Protein AF-W5PJR5-F1 (afdb_monomer_lite)

Sequence (147 aa):
GSSASPGASAAGHSQRMNLSTGIIFCFLILGVSSQGLGTFLREAGQGAKDMWRAYRDMKEANYKGADKYFHARGNYDAAQRGPGGVWAAKVISNARETIQGITDPLLKGMTRDEVRKDSKADQFANEWGRSGKDPNHFRPAGLPNKY

Structure (mmCIF, N/CA/C/O backbone):
data_AF-W5PJR5-F1
#
_entry.id   AF-W5PJR5-F1
#
loop_
_atom_site.group_PDB
_atom_site.id
_atom_site.type_symbol
_atom_site.label_atom_id
_atom_site.label_alt_id
_atom_site.label_comp_id
_atom_site.label_asym_id
_atom_site.label_entity_id
_atom_site.label_seq_id
_atom_site.pdbx_PDB_ins_code
_atom_site.Cartn_x
_atom_site.Cartn_y
_atom_site.Cartn_z
_atom_site.occupancy
_atom_site.B_iso_or_equiv
_atom_site.auth_seq_id
_atom_site.auth_comp_id
_atom_site.auth_asym_id
_atom_site.auth_atom_id
_atom_site.pdbx_PDB_model_num
ATOM 1 N N . GLY A 1 1 ? -25.034 52.919 77.281 1.00 38.09 1 GLY A N 1
ATOM 2 C CA . GLY A 1 1 ? -25.821 51.793 76.750 1.00 38.09 1 GLY A CA 1
ATOM 3 C C . GLY A 1 1 ? -25.573 51.716 75.266 1.00 38.09 1 GLY A C 1
ATOM 4 O O . GLY A 1 1 ? -25.840 52.692 74.583 1.00 38.09 1 GLY A O 1
ATOM 5 N N . SER A 1 2 ? -24.956 50.626 74.824 1.00 42.62 2 SER A N 1
ATOM 6 C CA . SER A 1 2 ? -24.430 50.398 73.477 1.00 42.62 2 SER A CA 1
ATOM 7 C C . SER A 1 2 ? -25.523 50.112 72.444 1.00 42.62 2 SER A C 1
ATOM 9 O O . SER A 1 2 ? -26.426 49.328 72.720 1.00 42.62 2 SER A O 1
ATOM 11 N N . SER A 1 3 ? -25.380 50.645 71.230 1.00 41.56 3 SER A N 1
ATOM 12 C CA . SER A 1 3 ? -26.031 50.125 70.023 1.00 41.56 3 SER A CA 1
ATOM 13 C C . SER A 1 3 ? -24.952 49.811 68.982 1.00 41.56 3 SER A C 1
ATOM 15 O O . SER A 1 3 ? -24.403 50.693 68.329 1.00 41.56 3 SER A O 1
ATOM 17 N N . ALA A 1 4 ? -24.599 48.532 68.866 1.00 49.09 4 ALA A N 1
ATOM 18 C CA . ALA A 1 4 ? -23.728 48.031 67.810 1.00 49.09 4 ALA A CA 1
ATOM 19 C C . ALA A 1 4 ? -24.594 47.345 66.747 1.00 49.09 4 ALA A C 1
ATOM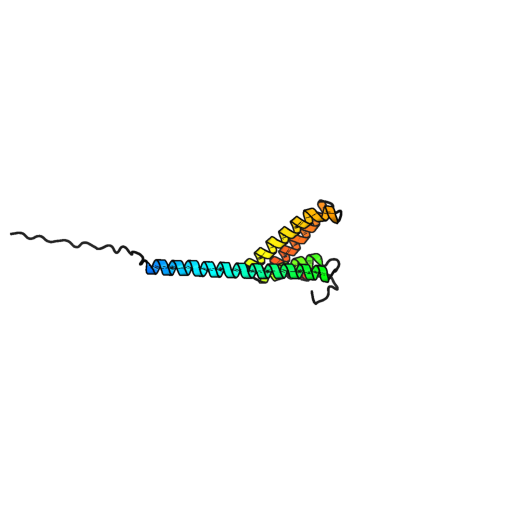 21 O O . ALA A 1 4 ? -25.349 46.427 67.060 1.00 49.09 4 ALA A O 1
ATOM 22 N N . SER A 1 5 ? -24.482 47.793 65.498 1.00 55.69 5 SER A N 1
ATOM 23 C CA . SER A 1 5 ? -24.949 47.046 64.323 1.00 55.69 5 SER A CA 1
ATOM 24 C C . SER A 1 5 ? -23.837 46.104 63.855 1.00 55.69 5 SER A C 1
ATOM 26 O O . SER A 1 5 ? -22.692 46.556 63.794 1.00 55.69 5 SER A O 1
ATOM 28 N N . PRO A 1 6 ? -24.117 44.854 63.447 1.00 52.50 6 PRO A N 1
ATOM 29 C CA . PRO A 1 6 ? -23.177 44.088 62.647 1.00 52.50 6 PRO A CA 1
ATOM 30 C C . PRO A 1 6 ? -23.602 44.050 61.175 1.00 52.50 6 PRO A C 1
ATOM 32 O O . PRO A 1 6 ? -24.782 43.974 60.833 1.00 52.50 6 PRO A O 1
ATOM 35 N N . GLY A 1 7 ? -22.593 44.149 60.310 1.00 43.94 7 GLY A N 1
ATOM 36 C CA . GLY A 1 7 ? -22.723 44.248 58.866 1.00 43.94 7 GLY A CA 1
ATOM 37 C C . GLY A 1 7 ? -23.085 42.940 58.166 1.00 43.94 7 GLY A C 1
ATOM 38 O O . GLY A 1 7 ? -22.886 41.837 58.673 1.00 43.94 7 GLY A O 1
ATOM 39 N N . ALA A 1 8 ? -23.585 43.097 56.945 1.00 50.00 8 ALA A N 1
ATOM 40 C CA . ALA A 1 8 ? -23.751 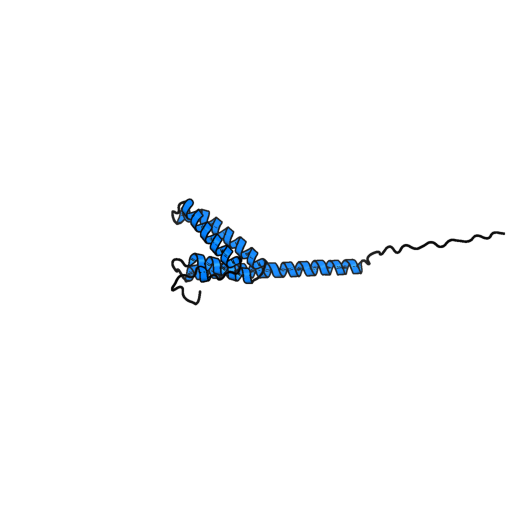42.025 55.980 1.00 50.00 8 ALA A CA 1
ATOM 41 C C . ALA A 1 8 ? -22.384 41.653 55.381 1.00 50.00 8 ALA A C 1
ATOM 43 O O . ALA A 1 8 ? -21.725 42.487 54.761 1.00 50.00 8 ALA A O 1
ATOM 44 N N . SER A 1 9 ? -21.963 40.399 55.549 1.00 46.56 9 SER A N 1
ATOM 45 C CA . SER A 1 9 ? -20.842 39.820 54.806 1.00 46.56 9 SER A CA 1
ATOM 46 C C . SER A 1 9 ? -21.400 38.996 53.648 1.00 46.56 9 SER A C 1
ATOM 48 O O . SER A 1 9 ? -22.114 38.014 53.853 1.00 46.56 9 SER A O 1
ATOM 50 N N . ALA A 1 10 ? -21.112 39.433 52.422 1.00 53.28 10 ALA A N 1
ATOM 51 C CA . ALA A 1 10 ? -21.435 38.717 51.199 1.00 53.28 10 ALA A CA 1
ATOM 52 C C . ALA A 1 10 ? -20.555 37.460 51.088 1.00 53.28 10 ALA A C 1
ATOM 54 O O . ALA A 1 10 ? -19.346 37.547 50.873 1.00 53.28 10 ALA A O 1
ATOM 55 N N . ALA A 1 11 ? -21.165 36.284 51.231 1.00 44.25 11 ALA A N 1
ATOM 56 C CA . ALA A 1 11 ? -20.498 35.009 51.010 1.00 44.25 11 ALA A CA 1
ATOM 57 C C . ALA A 1 11 ? -20.295 34.770 49.503 1.00 44.25 11 ALA A C 1
ATOM 59 O O . ALA A 1 11 ? -21.224 34.407 48.778 1.00 44.25 11 ALA A O 1
ATOM 60 N N . GLY A 1 12 ? -19.061 34.957 49.031 1.00 49.50 12 GLY A N 1
ATOM 61 C CA . GLY A 1 12 ? -18.626 34.482 47.721 1.00 49.50 12 GLY A CA 1
ATOM 62 C C . GLY A 1 12 ? -18.689 32.954 47.665 1.00 49.50 12 GLY A C 1
ATOM 63 O O . GLY A 1 12 ? -17.995 32.266 48.413 1.00 49.50 12 GLY A O 1
ATOM 64 N N . HIS A 1 13 ? -19.523 32.415 46.776 1.00 46.28 13 HIS A N 1
ATOM 65 C CA . HIS A 1 13 ? -19.560 30.985 46.482 1.00 46.28 13 HIS A CA 1
ATOM 66 C C . HIS A 1 13 ? -18.276 30.575 45.749 1.00 46.28 13 HIS A C 1
ATOM 68 O O . HIS A 1 13 ? -18.160 30.724 44.534 1.00 46.28 13 HIS A O 1
ATOM 74 N N . SER A 1 14 ? -17.310 30.019 46.482 1.00 54.88 14 SER A N 1
ATOM 75 C CA . SER A 1 14 ? -16.279 29.174 45.883 1.00 54.88 14 SER A CA 1
ATOM 76 C C . SER A 1 14 ? -16.951 27.871 45.451 1.00 54.88 14 SER A C 1
ATOM 78 O O . SER A 1 14 ? -17.316 27.047 46.290 1.00 54.88 14 SER A O 1
ATOM 80 N N . GLN A 1 15 ? -17.164 27.700 44.145 1.00 59.38 15 GLN A N 1
ATOM 81 C CA . GLN A 1 15 ? -17.630 26.438 43.572 1.00 59.38 15 GLN A CA 1
ATOM 82 C C . GLN A 1 15 ? -16.496 25.410 43.689 1.00 59.38 15 GLN A C 1
ATOM 84 O O . GLN A 1 15 ? -15.710 25.207 42.766 1.00 59.38 15 GLN A O 1
ATOM 89 N N . ARG A 1 16 ? -16.361 24.788 44.865 1.00 62.34 16 ARG A N 1
ATOM 90 C CA . ARG A 1 16 ? -15.524 23.600 45.036 1.00 62.34 16 ARG A CA 1
ATOM 91 C C . ARG A 1 16 ? -16.157 22.486 44.215 1.00 62.34 16 ARG A C 1
ATOM 93 O O . ARG A 1 16 ? -17.268 22.063 44.511 1.00 62.34 16 ARG A O 1
ATOM 100 N N . MET A 1 17 ? -15.459 22.019 43.182 1.00 63.12 17 MET A N 1
ATOM 101 C CA . MET A 1 17 ? -15.877 20.825 42.455 1.00 63.12 17 MET A CA 1
ATOM 102 C C . MET A 1 17 ? -16.002 19.663 43.440 1.00 63.12 17 MET A C 1
ATOM 104 O O . MET A 1 17 ? -15.033 19.299 44.109 1.00 63.12 17 MET A O 1
ATOM 108 N N . ASN A 1 18 ? -17.193 19.077 43.525 1.00 67.12 18 ASN A N 1
ATOM 109 C CA . ASN A 1 18 ? -17.420 17.894 44.341 1.00 67.12 18 ASN A CA 1
ATOM 110 C C . ASN A 1 18 ? -16.492 16.786 43.827 1.00 67.12 18 ASN A C 1
ATOM 112 O O . ASN A 1 18 ? -16.433 16.542 42.620 1.00 67.12 18 ASN A O 1
ATOM 116 N N . LEU A 1 19 ? -15.775 16.107 44.725 1.00 70.81 19 LEU A N 1
ATOM 117 C CA . LEU A 1 19 ? -14.849 15.024 44.373 1.00 70.81 19 LEU A CA 1
ATOM 118 C C . LEU A 1 19 ? -15.521 13.979 43.460 1.00 70.81 19 LEU A C 1
ATOM 120 O O . LEU A 1 19 ? -14.921 13.512 4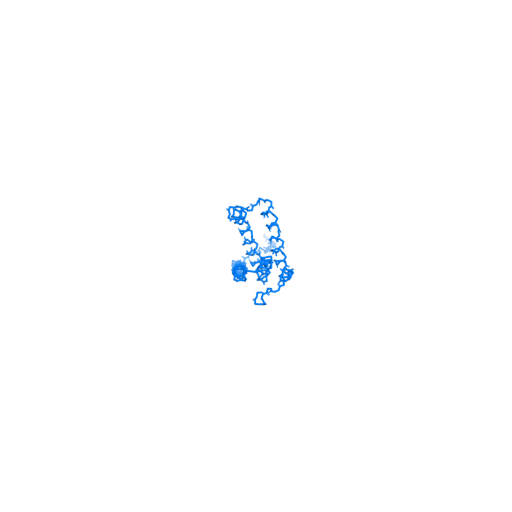2.497 1.00 70.81 19 LEU A O 1
ATOM 124 N N . SER A 1 20 ? -16.808 13.710 43.691 1.00 73.31 20 SER A N 1
ATOM 125 C CA . SER A 1 20 ? -17.652 12.847 42.860 1.00 73.31 20 SER A CA 1
ATOM 126 C C . SER A 1 20 ? -17.786 13.340 41.414 1.00 73.31 20 SER A C 1
ATOM 128 O O . SER A 1 20 ? -17.692 12.543 40.486 1.00 73.31 20 SER A O 1
ATOM 130 N N . THR A 1 21 ? -17.944 14.649 41.200 1.00 78.75 21 THR A N 1
ATOM 131 C CA . THR A 1 21 ? -18.006 15.258 39.861 1.00 78.75 21 THR A CA 1
ATOM 132 C C . THR A 1 21 ? -16.666 15.126 39.137 1.00 78.75 21 THR A C 1
ATOM 134 O O . THR A 1 21 ? -16.638 14.791 37.955 1.00 78.75 21 THR A O 1
ATOM 137 N N . GLY A 1 22 ? -15.550 15.321 39.848 1.00 77.50 22 GLY A N 1
ATOM 138 C CA . GLY A 1 22 ? -14.206 15.121 39.295 1.00 77.50 22 GLY A CA 1
ATOM 139 C C . GLY A 1 22 ? -13.927 13.664 38.912 1.00 77.50 22 GLY A C 1
ATOM 140 O O . GLY A 1 22 ? -13.393 13.401 37.838 1.00 77.50 22 GLY A O 1
ATOM 141 N N . ILE A 1 23 ? -14.350 12.709 39.745 1.00 81.69 23 ILE A N 1
ATOM 142 C CA . ILE A 1 23 ? -14.195 11.271 39.487 1.00 81.69 23 ILE A CA 1
ATOM 143 C C . ILE A 1 23 ? -15.012 10.832 38.263 1.00 81.69 23 ILE A C 1
ATOM 145 O O . ILE A 1 23 ? -14.479 10.147 37.391 1.00 81.69 23 ILE A O 1
ATOM 149 N N . ILE A 1 24 ? -16.276 11.259 38.155 1.00 80.38 24 ILE A N 1
ATOM 150 C CA . ILE A 1 24 ? -17.128 10.957 36.991 1.00 80.38 24 ILE A CA 1
ATOM 151 C C . ILE A 1 24 ? -16.499 11.521 35.712 1.00 80.38 24 ILE A C 1
ATOM 153 O O . ILE A 1 24 ? -16.404 10.816 34.710 1.00 80.38 24 ILE A O 1
ATOM 157 N N . PHE A 1 25 ? -16.006 12.761 35.752 1.00 76.12 25 PHE A N 1
ATOM 158 C CA . PHE A 1 25 ? -15.346 13.382 34.606 1.00 76.12 25 PHE A CA 1
ATOM 159 C C . PHE A 1 25 ? -14.048 12.655 34.210 1.00 76.12 25 PHE A C 1
ATOM 161 O O . PHE A 1 25 ? -13.829 12.401 33.027 1.00 76.12 25 PHE A O 1
ATOM 168 N N . CYS A 1 26 ? -13.233 12.221 35.180 1.00 73.31 26 CYS A N 1
ATOM 169 C CA . CYS A 1 26 ? -12.057 11.379 34.933 1.00 73.31 26 CYS A CA 1
ATOM 170 C C . CYS A 1 26 ? -12.419 10.047 34.262 1.00 73.31 26 CYS A C 1
ATOM 172 O O . CYS A 1 26 ? -11.775 9.668 33.285 1.00 73.31 26 CYS A O 1
ATOM 174 N N . PHE A 1 27 ? -13.454 9.344 34.731 1.00 72.44 27 PHE A N 1
ATOM 175 C CA . PHE A 1 27 ? -13.893 8.092 34.106 1.00 72.44 27 PHE A CA 1
ATOM 176 C C . PHE A 1 27 ? -14.470 8.297 32.704 1.00 72.44 27 PHE A C 1
ATOM 178 O O . PHE A 1 27 ? -14.251 7.452 31.841 1.00 72.44 27 PHE A O 1
ATOM 185 N N . LEU A 1 28 ? -15.151 9.415 32.443 1.00 70.50 28 LEU A N 1
ATOM 186 C CA . LEU A 1 28 ? -15.625 9.756 31.100 1.00 70.50 28 LEU A CA 1
ATOM 187 C C . LEU A 1 28 ? -14.455 10.038 30.149 1.00 70.50 28 LEU A C 1
ATOM 189 O O . LEU A 1 28 ? -14.424 9.492 29.049 1.00 70.50 28 LEU A O 1
ATOM 193 N N . ILE A 1 29 ? -13.455 10.812 30.583 1.00 65.31 29 ILE A N 1
ATOM 194 C CA . ILE A 1 29 ? -12.254 11.088 29.780 1.00 65.31 29 ILE A CA 1
ATOM 195 C C . ILE A 1 29 ? -11.458 9.801 29.519 1.00 65.31 29 ILE A C 1
ATOM 197 O O . ILE A 1 29 ? -11.089 9.530 28.375 1.00 65.31 29 ILE A O 1
ATOM 201 N N . LEU A 1 30 ? -11.221 8.974 30.543 1.00 63.72 30 LEU A N 1
ATOM 202 C CA . LEU A 1 30 ? -10.510 7.695 30.404 1.00 63.72 30 LEU A CA 1
ATOM 203 C C . LEU A 1 30 ? -11.314 6.671 29.582 1.00 63.72 30 LEU A C 1
ATOM 205 O O . LEU A 1 30 ? -10.747 5.929 28.776 1.00 63.72 30 LEU A O 1
ATOM 209 N N . GLY A 1 31 ? -12.638 6.650 29.732 1.00 60.97 31 GLY A N 1
ATOM 210 C CA . GLY A 1 31 ? -13.556 5.802 28.970 1.00 60.97 31 GLY A CA 1
ATOM 211 C C . GLY A 1 31 ? -13.581 6.149 27.480 1.00 60.97 31 GLY A C 1
ATOM 212 O O . GLY A 1 31 ? -13.445 5.262 26.641 1.00 60.97 31 GLY A O 1
ATOM 213 N N . VAL A 1 32 ? -13.656 7.437 27.133 1.00 60.50 32 VAL A N 1
ATOM 214 C CA . VAL A 1 32 ? -13.563 7.908 25.738 1.00 60.50 32 VAL A CA 1
ATOM 215 C C . VAL A 1 32 ? -12.170 7.634 25.156 1.00 60.50 32 VAL A C 1
ATOM 217 O O . VAL A 1 32 ? -12.051 7.163 24.024 1.00 60.50 32 VAL A O 1
ATOM 220 N N . SER A 1 33 ? -11.110 7.836 25.945 1.00 67.50 33 SER A N 1
ATOM 221 C CA . SER A 1 33 ? -9.724 7.587 25.512 1.00 67.50 33 SER A CA 1
ATOM 222 C C . SER A 1 33 ? -9.447 6.100 25.246 1.00 67.50 33 SER A C 1
ATOM 224 O O . SER A 1 33 ? -8.764 5.755 24.281 1.00 67.50 33 SER A O 1
ATOM 226 N N . SER A 1 34 ? -10.010 5.199 26.058 1.00 71.94 34 SER A N 1
ATOM 227 C CA . SER A 1 34 ? -9.844 3.746 25.893 1.00 71.94 34 SER A CA 1
ATOM 228 C C . SER A 1 34 ? -10.653 3.179 24.723 1.00 71.94 34 SER A C 1
ATOM 230 O O . SER A 1 34 ? -10.147 2.319 23.999 1.00 71.94 34 SER A O 1
ATOM 232 N N . GLN A 1 35 ? -11.861 3.693 24.468 1.00 76.62 35 GLN A N 1
ATOM 233 C CA . GLN A 1 35 ? -12.647 3.328 23.283 1.00 76.62 35 GLN A CA 1
ATOM 234 C C . GLN A 1 35 ? -11.962 3.784 21.983 1.00 76.62 35 GLN A C 1
ATOM 236 O O . GLN A 1 35 ? -11.894 3.015 21.020 1.00 76.62 35 GLN A O 1
ATOM 241 N N . GLY A 1 36 ? -11.386 4.992 21.963 1.00 88.44 36 GLY A N 1
ATOM 242 C CA . GLY A 1 36 ? -10.605 5.501 20.828 1.00 88.44 36 GLY A CA 1
ATOM 243 C C . GLY A 1 36 ? -9.339 4.681 20.550 1.00 88.44 36 GLY A C 1
ATOM 244 O O . GLY A 1 36 ? -9.064 4.321 19.408 1.00 88.44 36 GLY A O 1
ATOM 245 N N . LEU A 1 37 ? -8.595 4.302 21.594 1.00 90.50 37 LEU A N 1
ATOM 246 C CA . LEU A 1 37 ? -7.416 3.446 21.434 1.00 90.50 37 LEU A CA 1
ATOM 247 C C . LEU A 1 37 ? -7.792 2.029 20.970 1.00 90.50 37 LEU A C 1
ATOM 249 O O . LEU A 1 37 ? -7.156 1.480 20.072 1.00 90.50 37 LEU A O 1
ATOM 253 N N . GLY A 1 38 ? -8.838 1.438 21.554 1.00 94.12 38 GLY A N 1
ATOM 254 C CA . GLY A 1 38 ? -9.298 0.096 21.194 1.00 94.12 38 GLY A CA 1
ATOM 255 C C . GLY A 1 38 ? -9.789 0.003 19.748 1.00 94.12 38 GLY A C 1
ATOM 256 O O . GLY A 1 38 ? -9.469 -0.958 19.046 1.00 94.12 38 GLY A O 1
ATOM 257 N N . THR A 1 39 ? -10.522 1.016 19.275 1.00 96.19 39 THR A N 1
ATOM 258 C CA . THR A 1 39 ? -10.949 1.108 17.869 1.00 96.19 39 THR A CA 1
ATOM 259 C C . THR A 1 39 ? -9.752 1.248 16.937 1.00 96.19 39 THR A C 1
ATOM 261 O O . THR A 1 39 ? -9.611 0.421 16.038 1.00 96.19 39 THR A O 1
ATOM 264 N N . PHE A 1 40 ? -8.829 2.174 17.211 1.00 96.88 40 PHE A N 1
ATOM 265 C CA . PHE A 1 40 ? -7.608 2.347 16.420 1.00 96.88 40 PHE A CA 1
ATOM 266 C C . PHE A 1 40 ? -6.784 1.053 16.300 1.00 96.88 40 PHE A C 1
ATOM 268 O O . PHE A 1 40 ? -6.392 0.662 15.201 1.00 96.88 40 PHE A O 1
ATOM 275 N N . LEU A 1 41 ? -6.544 0.345 17.410 1.00 97.25 41 LEU A N 1
ATOM 276 C CA . LEU A 1 41 ? -5.774 -0.906 17.400 1.00 97.25 41 LEU A CA 1
ATOM 277 C C . LEU A 1 41 ? -6.478 -2.011 16.604 1.00 97.25 41 LEU A C 1
ATOM 279 O O . LEU A 1 41 ? -5.829 -2.756 15.866 1.00 97.25 41 LEU A O 1
ATOM 283 N N . ARG A 1 42 ? -7.808 -2.105 16.716 1.00 98.12 42 ARG A N 1
ATOM 284 C CA . ARG A 1 42 ? -8.609 -3.046 15.924 1.00 98.12 42 ARG A CA 1
ATOM 285 C C . ARG A 1 42 ? -8.493 -2.749 14.431 1.00 98.12 42 ARG A C 1
ATOM 287 O O . ARG A 1 42 ? -8.267 -3.670 13.650 1.00 98.12 42 ARG A O 1
ATOM 294 N N . GLU A 1 43 ? -8.632 -1.487 14.039 1.00 98.69 43 GLU A N 1
ATOM 295 C CA . GLU A 1 43 ? -8.494 -1.047 12.647 1.00 98.69 43 GLU A CA 1
ATOM 296 C C . GLU A 1 43 ? -7.086 -1.313 12.109 1.00 98.69 43 GLU A C 1
ATOM 298 O O . GLU A 1 43 ? -6.941 -1.808 10.995 1.00 98.69 43 GLU A O 1
ATOM 303 N N . ALA A 1 44 ? -6.046 -1.059 12.910 1.00 98.56 44 ALA A N 1
ATOM 304 C CA . ALA A 1 44 ? -4.664 -1.351 12.544 1.00 98.56 44 ALA A CA 1
ATOM 305 C C . ALA A 1 44 ? -4.428 -2.853 12.329 1.00 98.56 44 ALA A C 1
ATOM 307 O O . ALA A 1 44 ? -3.816 -3.247 11.336 1.00 98.56 44 ALA A O 1
ATOM 308 N N . GLY A 1 45 ? -4.964 -3.705 13.210 1.00 98.44 45 GLY A N 1
ATOM 309 C CA . GLY A 1 45 ? -4.907 -5.159 13.045 1.00 98.44 45 GLY A CA 1
ATOM 310 C C . GLY A 1 45 ? -5.643 -5.645 11.791 1.00 98.44 45 GLY A C 1
ATOM 311 O O . GLY A 1 45 ? -5.138 -6.503 11.065 1.00 98.44 45 GLY A O 1
ATOM 312 N N . GLN A 1 46 ? -6.811 -5.069 11.493 1.00 98.88 46 GLN A N 1
ATOM 313 C CA . GLN A 1 46 ? -7.550 -5.354 10.259 1.00 98.88 46 GLN A CA 1
ATOM 314 C C . GLN A 1 46 ? -6.774 -4.898 9.017 1.00 98.88 46 GLN A C 1
ATOM 316 O O . GLN A 1 46 ? -6.598 -5.693 8.097 1.00 98.88 46 GLN A O 1
ATOM 321 N N . GLY A 1 47 ? -6.233 -3.678 9.020 1.00 98.81 47 GLY A N 1
ATOM 322 C CA . GLY A 1 47 ? -5.437 -3.155 7.912 1.00 98.81 47 GLY A CA 1
ATOM 323 C C . GLY A 1 47 ? -4.169 -3.970 7.660 1.00 98.81 47 GLY A C 1
ATOM 324 O O . GLY A 1 47 ? -3.845 -4.275 6.516 1.00 98.81 47 GLY A O 1
ATOM 325 N N . ALA A 1 48 ? -3.487 -4.430 8.713 1.00 98.81 48 ALA A N 1
ATOM 326 C CA . ALA A 1 48 ? -2.350 -5.339 8.571 1.00 98.81 48 ALA A CA 1
ATOM 327 C C . ALA A 1 48 ? -2.750 -6.679 7.925 1.00 98.81 48 ALA A C 1
ATOM 329 O O . ALA A 1 48 ? -2.033 -7.191 7.061 1.00 98.81 48 ALA A O 1
ATOM 330 N N . LYS A 1 49 ? -3.916 -7.230 8.292 1.00 98.81 49 LYS A N 1
ATOM 331 C CA . LYS A 1 49 ? -4.466 -8.441 7.666 1.00 98.81 49 LYS A CA 1
ATOM 332 C C . LYS A 1 49 ? -4.773 -8.224 6.181 1.00 98.81 49 LYS A C 1
ATOM 334 O O . LYS A 1 49 ? -4.501 -9.120 5.382 1.00 98.81 49 LYS A O 1
ATOM 339 N N . ASP A 1 50 ? -5.293 -7.059 5.806 1.00 98.88 50 ASP A N 1
ATOM 340 C CA . ASP A 1 50 ? -5.568 -6.720 4.405 1.00 98.88 50 ASP A CA 1
ATOM 341 C C . ASP A 1 50 ? -4.278 -6.579 3.585 1.00 98.88 50 ASP A C 1
ATOM 343 O O . ASP A 1 50 ? -4.175 -7.150 2.497 1.00 98.88 50 ASP A O 1
ATOM 347 N N . MET A 1 51 ? -3.251 -5.923 4.138 1.00 98.81 51 MET A N 1
ATOM 348 C CA . MET A 1 51 ? -1.923 -5.836 3.515 1.00 98.81 51 MET A CA 1
ATOM 349 C C . MET A 1 51 ? -1.307 -7.226 3.304 1.00 98.81 51 MET A C 1
ATOM 351 O O . MET A 1 51 ? -0.778 -7.527 2.232 1.00 98.81 51 MET A O 1
ATOM 355 N N . TRP A 1 52 ? -1.419 -8.110 4.301 1.00 98.69 52 TRP A N 1
ATOM 356 C CA . TRP A 1 52 ? -0.955 -9.494 4.192 1.00 98.69 52 TRP A CA 1
ATOM 357 C C . TRP A 1 52 ? -1.728 -10.291 3.137 1.00 98.69 52 TRP A C 1
ATOM 359 O O . TRP A 1 52 ? -1.124 -11.031 2.358 1.00 98.69 52 TRP A O 1
ATOM 369 N N . ARG A 1 53 ? -3.055 -10.127 3.074 1.00 98.81 53 ARG A N 1
ATOM 370 C CA . ARG A 1 53 ? -3.889 -10.733 2.029 1.00 98.81 53 ARG A CA 1
ATOM 371 C C . ARG A 1 53 ? -3.439 -10.275 0.644 1.00 98.81 53 ARG A C 1
ATOM 373 O O . ARG A 1 53 ? -3.247 -11.113 -0.227 1.00 98.81 53 ARG A O 1
ATOM 380 N N . ALA A 1 54 ? -3.203 -8.979 0.449 1.00 98.69 54 ALA A N 1
ATOM 381 C CA . ALA A 1 54 ? -2.729 -8.462 -0.830 1.00 98.69 54 ALA A CA 1
ATOM 382 C C . ALA A 1 54 ? -1.365 -9.026 -1.240 1.00 98.69 54 ALA A C 1
ATOM 384 O O . ALA A 1 54 ? -1.187 -9.409 -2.394 1.00 98.69 54 ALA A O 1
ATOM 385 N N . TYR A 1 55 ? -0.438 -9.161 -0.292 1.00 98.00 55 TYR A N 1
ATOM 386 C CA . TYR A 1 55 ? 0.837 -9.831 -0.536 1.00 98.00 55 TYR A CA 1
ATOM 387 C C . TYR A 1 55 ? 0.656 -11.305 -0.928 1.00 98.00 55 TYR A C 1
ATOM 389 O O . TYR A 1 55 ? 1.261 -11.765 -1.896 1.00 98.00 55 TYR A O 1
ATOM 397 N N . ARG A 1 56 ? -0.183 -12.053 -0.202 1.00 98.50 56 ARG A N 1
ATOM 398 C CA . ARG A 1 56 ? -0.456 -13.463 -0.510 1.00 98.50 56 ARG A CA 1
ATOM 399 C C . ARG A 1 56 ? -1.076 -13.636 -1.888 1.00 98.50 56 ARG A C 1
ATOM 401 O O . ARG A 1 56 ? -0.593 -14.470 -2.644 1.00 98.50 56 ARG A O 1
ATOM 408 N N . ASP A 1 57 ? -2.070 -12.826 -2.225 1.00 98.69 57 ASP A N 1
ATOM 409 C CA . ASP A 1 57 ? -2.730 -12.874 -3.526 1.00 98.69 57 ASP A CA 1
ATOM 410 C C . ASP A 1 57 ? -1.768 -12.491 -4.656 1.00 98.69 57 ASP A C 1
ATOM 412 O O . ASP A 1 57 ? -1.774 -13.137 -5.694 1.00 98.69 57 ASP A O 1
ATOM 416 N N . MET A 1 58 ? -0.877 -11.514 -4.447 1.00 98.19 58 MET A N 1
ATOM 417 C CA . MET A 1 58 ? 0.188 -11.183 -5.402 1.00 98.19 58 MET A CA 1
ATOM 418 C C . MET A 1 5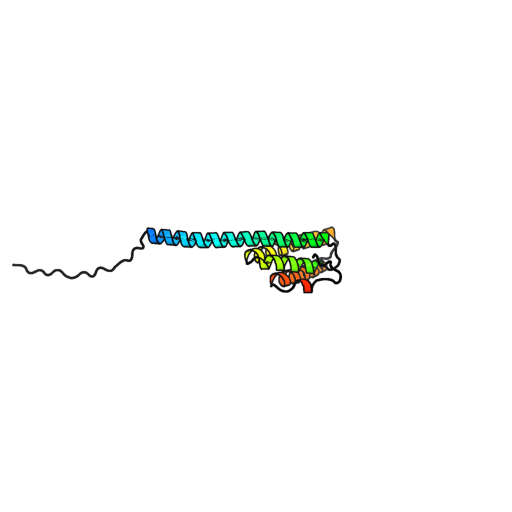8 ? 1.099 -12.386 -5.670 1.00 98.19 58 MET A C 1
ATOM 420 O O . MET A 1 58 ? 1.450 -12.669 -6.818 1.00 98.19 58 MET A O 1
ATOM 424 N N . LYS A 1 59 ? 1.488 -13.103 -4.608 1.00 97.69 59 LYS A N 1
ATOM 425 C CA . LYS A 1 59 ? 2.324 -14.305 -4.708 1.00 97.69 59 LYS A CA 1
ATOM 426 C C . LYS A 1 59 ? 1.577 -15.472 -5.353 1.00 97.69 59 LYS A C 1
ATOM 428 O O . LYS A 1 59 ? 2.187 -16.193 -6.133 1.00 97.69 59 LYS A O 1
ATOM 433 N N . GLU A 1 60 ? 0.296 -15.645 -5.041 1.00 98.31 60 GLU A N 1
ATOM 434 C CA . GLU A 1 60 ? -0.558 -16.692 -5.605 1.00 98.31 60 GLU A CA 1
ATOM 435 C C . GLU A 1 60 ? -0.854 -16.445 -7.087 1.00 98.31 60 GLU A C 1
ATOM 437 O O . GLU A 1 60 ? -0.746 -17.361 -7.896 1.00 98.31 60 GLU A O 1
ATOM 442 N N . ALA A 1 61 ? -1.186 -15.203 -7.450 1.00 97.94 61 ALA A N 1
ATOM 443 C CA . ALA A 1 61 ? -1.485 -14.813 -8.820 1.00 97.94 61 ALA A CA 1
ATOM 444 C C . ALA A 1 61 ? -0.277 -15.006 -9.738 1.00 97.94 61 ALA A C 1
ATOM 446 O O . ALA A 1 61 ? -0.456 -15.334 -10.909 1.00 97.94 61 ALA A O 1
ATOM 447 N N . ASN A 1 62 ? 0.935 -14.762 -9.212 1.00 97.31 62 ASN A N 1
ATOM 448 C CA . ASN A 1 62 ? 2.201 -14.844 -9.944 1.00 97.31 62 ASN A CA 1
ATOM 449 C C . ASN A 1 62 ? 2.112 -14.180 -11.337 1.00 97.31 62 ASN A C 1
ATOM 451 O O . ASN A 1 62 ? 2.576 -14.718 -12.343 1.00 97.31 62 ASN A O 1
ATOM 455 N N . TYR A 1 63 ? 1.439 -13.026 -11.398 1.00 97.62 63 TYR A N 1
ATOM 456 C CA . TYR A 1 63 ? 1.011 -12.400 -12.646 1.00 97.62 63 TYR A CA 1
ATOM 457 C C . TYR A 1 63 ? 1.905 -11.210 -12.993 1.00 97.62 63 TYR A C 1
ATOM 459 O O . TYR A 1 63 ? 2.081 -10.284 -12.196 1.00 97.62 63 TYR A O 1
ATOM 467 N N . LYS A 1 64 ? 2.469 -11.218 -14.203 1.00 95.12 64 LYS A N 1
ATOM 468 C CA . LYS A 1 64 ? 3.386 -10.169 -14.661 1.00 95.12 64 LYS A CA 1
ATOM 469 C C . LYS A 1 64 ? 2.666 -8.819 -14.743 1.00 95.12 64 LYS A C 1
ATOM 471 O O . LYS A 1 64 ? 1.607 -8.715 -15.352 1.00 95.12 64 LYS A O 1
ATOM 476 N N . GLY A 1 65 ? 3.264 -7.783 -14.152 1.00 95.12 65 GLY A N 1
ATOM 477 C CA . GLY A 1 65 ? 2.731 -6.416 -14.175 1.00 95.12 65 GLY A CA 1
ATOM 478 C C . GLY A 1 65 ? 1.561 -6.161 -13.220 1.00 95.12 65 GLY A C 1
ATOM 479 O O . GLY A 1 65 ? 0.955 -5.099 -13.289 1.00 95.12 65 GLY A O 1
ATOM 480 N N . ALA A 1 66 ? 1.232 -7.106 -12.333 1.00 97.75 66 ALA A N 1
ATOM 481 C CA . ALA A 1 66 ? 0.169 -6.928 -11.344 1.00 97.75 66 ALA A CA 1
ATOM 482 C C . ALA A 1 66 ? 0.658 -6.350 -10.006 1.00 97.75 66 ALA A C 1
ATOM 484 O O . ALA A 1 66 ? -0.158 -6.135 -9.114 1.00 97.75 66 ALA A O 1
ATOM 485 N N . ASP A 1 67 ? 1.961 -6.107 -9.820 1.00 97.00 67 ASP A N 1
ATOM 486 C CA . ASP A 1 67 ? 2.495 -5.667 -8.525 1.00 97.00 67 ASP A CA 1
ATOM 487 C C . ASP A 1 67 ? 1.809 -4.379 -8.029 1.00 97.00 67 ASP A C 1
ATOM 489 O O . ASP A 1 67 ? 1.212 -4.391 -6.951 1.00 97.00 67 ASP A O 1
ATOM 493 N N . LYS A 1 68 ? 1.770 -3.315 -8.842 1.00 98.50 68 LYS A N 1
ATOM 494 C CA . LYS A 1 68 ? 1.160 -2.026 -8.485 1.00 98.50 68 LYS A CA 1
ATOM 495 C C . LYS A 1 68 ? -0.334 -2.156 -8.175 1.00 98.50 68 LYS A C 1
ATOM 497 O O . LYS A 1 68 ? -0.836 -1.462 -7.294 1.00 98.50 68 LYS A O 1
ATOM 502 N N . TYR A 1 69 ? -1.031 -3.098 -8.815 1.00 98.69 69 TYR A N 1
ATOM 503 C CA . TYR A 1 69 ? -2.412 -3.431 -8.466 1.00 98.69 69 TYR A CA 1
ATOM 504 C C . TYR A 1 69 ? -2.526 -3.957 -7.034 1.00 98.69 69 TYR A C 1
ATOM 506 O O . TYR A 1 69 ? -3.327 -3.442 -6.256 1.00 98.69 69 TYR A O 1
ATOM 514 N N . PHE A 1 70 ? -1.705 -4.935 -6.648 1.00 98.75 70 PHE A N 1
ATOM 515 C CA . PHE A 1 70 ? -1.751 -5.491 -5.295 1.00 98.75 70 PHE A CA 1
ATOM 516 C C . PHE A 1 70 ? -1.282 -4.493 -4.228 1.00 98.75 70 PHE A C 1
ATOM 518 O O . PHE A 1 70 ? -1.846 -4.471 -3.133 1.00 98.75 70 PHE A O 1
ATOM 525 N N . HIS A 1 71 ? -0.326 -3.622 -4.559 1.00 98.69 71 HIS A N 1
ATOM 526 C CA . HIS A 1 71 ? 0.068 -2.482 -3.726 1.00 98.69 71 HIS A CA 1
ATOM 527 C C . HIS A 1 71 ? -1.099 -1.536 -3.440 1.00 98.69 71 HIS A C 1
ATOM 529 O O . HIS A 1 71 ? -1.406 -1.251 -2.275 1.00 98.69 71 HIS A O 1
ATOM 535 N N . ALA A 1 72 ? -1.778 -1.093 -4.500 1.00 98.88 72 ALA A N 1
ATOM 536 C CA . ALA A 1 72 ? -2.926 -0.209 -4.394 1.00 98.88 72 ALA A CA 1
ATOM 537 C C . ALA A 1 72 ? -4.096 -0.891 -3.675 1.00 98.88 72 ALA A C 1
ATOM 539 O O . ALA A 1 72 ? -4.671 -0.304 -2.765 1.00 98.88 72 ALA A O 1
ATOM 540 N N . ARG A 1 73 ? -4.417 -2.146 -4.009 1.00 98.88 73 ARG A N 1
ATOM 541 C CA . ARG A 1 73 ? -5.539 -2.881 -3.407 1.00 98.88 73 ARG A CA 1
ATOM 542 C C . ARG A 1 73 ? -5.336 -3.111 -1.912 1.00 98.88 73 ARG A C 1
ATOM 544 O O . ARG A 1 73 ? -6.239 -2.829 -1.137 1.00 98.88 73 ARG A O 1
ATOM 551 N N . GLY A 1 74 ? -4.143 -3.540 -1.492 1.00 98.81 74 GLY A N 1
ATOM 552 C CA . GLY A 1 74 ? -3.838 -3.721 -0.069 1.00 98.81 74 GLY A CA 1
ATOM 553 C C . GLY A 1 74 ? -3.970 -2.423 0.728 1.00 98.81 74 GLY A C 1
ATOM 554 O O . GLY A 1 74 ? -4.595 -2.407 1.787 1.00 98.81 74 GLY A O 1
ATOM 555 N N . ASN A 1 75 ? -3.442 -1.318 0.191 1.00 98.88 75 ASN A N 1
ATOM 556 C CA . ASN A 1 75 ? -3.554 -0.007 0.828 1.00 98.88 75 ASN A CA 1
ATOM 557 C C . ASN A 1 75 ? -4.995 0.530 0.826 1.00 98.88 75 ASN A C 1
ATOM 559 O O . ASN A 1 75 ? -5.400 1.149 1.807 1.00 98.88 75 ASN A O 1
ATOM 563 N N . TYR A 1 76 ? -5.757 0.291 -0.244 1.00 98.88 76 TYR A N 1
ATOM 564 C CA . TYR A 1 76 ? -7.170 0.653 -0.343 1.00 98.88 76 TYR A CA 1
ATOM 565 C C . TYR A 1 76 ? -7.993 -0.079 0.712 1.00 98.88 76 TYR A C 1
ATOM 567 O O . TYR A 1 76 ? -8.641 0.571 1.528 1.00 98.88 76 TYR A O 1
ATOM 575 N N . ASP A 1 77 ? -7.897 -1.409 0.757 1.00 98.88 77 ASP A N 1
ATOM 576 C CA . ASP A 1 77 ? -8.622 -2.256 1.707 1.00 98.88 77 ASP A CA 1
ATOM 577 C C . ASP A 1 77 ? -8.309 -1.873 3.158 1.00 98.88 77 ASP A C 1
ATOM 579 O O . ASP A 1 77 ? -9.216 -1.708 3.976 1.00 98.88 77 ASP A O 1
ATOM 583 N N . ALA A 1 78 ? -7.024 -1.672 3.466 1.00 98.88 78 ALA A N 1
ATOM 584 C CA . ALA A 1 78 ? -6.592 -1.253 4.789 1.00 98.88 78 ALA A CA 1
ATOM 585 C C . ALA A 1 78 ? -7.104 0.151 5.143 1.00 98.88 78 ALA A C 1
ATOM 587 O O . ALA A 1 78 ? -7.555 0.368 6.266 1.00 98.88 78 ALA A O 1
ATOM 588 N N . ALA A 1 79 ? -7.091 1.102 4.204 1.00 98.75 79 ALA A N 1
ATOM 589 C CA . ALA A 1 79 ? -7.613 2.447 4.439 1.00 98.75 79 ALA A CA 1
ATOM 590 C C . ALA A 1 79 ? -9.128 2.457 4.705 1.00 98.75 79 ALA A C 1
ATOM 592 O O . ALA A 1 79 ? -9.586 3.248 5.529 1.00 98.75 79 ALA A O 1
ATOM 593 N N . GLN A 1 80 ? -9.891 1.533 4.103 1.00 98.75 80 GLN A N 1
ATOM 594 C CA . GLN A 1 80 ? -11.328 1.381 4.381 1.00 98.75 80 GLN A CA 1
ATOM 595 C C . GLN A 1 80 ? -11.630 0.951 5.826 1.00 98.75 80 GLN A C 1
ATOM 597 O O . GLN A 1 80 ? -12.777 1.032 6.261 1.00 98.75 80 GLN A O 1
ATOM 602 N N . ARG A 1 81 ? -10.631 0.491 6.593 1.00 98.56 81 ARG A N 1
ATOM 603 C CA . ARG A 1 81 ? -10.822 0.136 8.008 1.00 98.56 81 ARG A CA 1
ATOM 604 C C . ARG A 1 81 ? -10.936 1.354 8.915 1.00 98.56 81 ARG A C 1
ATOM 606 O O . ARG A 1 81 ? -11.550 1.233 9.964 1.00 98.56 81 ARG A O 1
ATOM 613 N N . GLY A 1 82 ? -10.364 2.493 8.524 1.00 98.25 82 GLY A N 1
ATOM 614 C CA . GLY A 1 82 ? -10.289 3.702 9.345 1.00 98.25 82 GLY A CA 1
ATOM 615 C C . GLY A 1 82 ? -8.848 4.154 9.619 1.00 98.25 82 GLY A C 1
ATOM 616 O O . GLY A 1 82 ? -7.901 3.620 9.028 1.00 98.25 82 GLY A O 1
ATOM 617 N N . PRO A 1 83 ? -8.651 5.151 10.502 1.00 98.25 83 PRO A N 1
ATOM 618 C CA . PRO A 1 83 ? -7.339 5.726 10.801 1.00 98.25 83 PRO A CA 1
ATOM 619 C C . PRO A 1 83 ? -6.266 4.703 11.195 1.00 98.25 83 PRO A C 1
ATOM 621 O O . PRO A 1 83 ? -5.117 4.829 10.760 1.00 98.25 83 PRO A O 1
ATOM 624 N N . GLY A 1 84 ? -6.621 3.670 11.969 1.00 98.44 84 GLY A N 1
ATOM 625 C CA . GLY A 1 84 ? -5.676 2.610 12.330 1.00 98.44 84 GLY A CA 1
ATOM 626 C C . GLY A 1 84 ? -5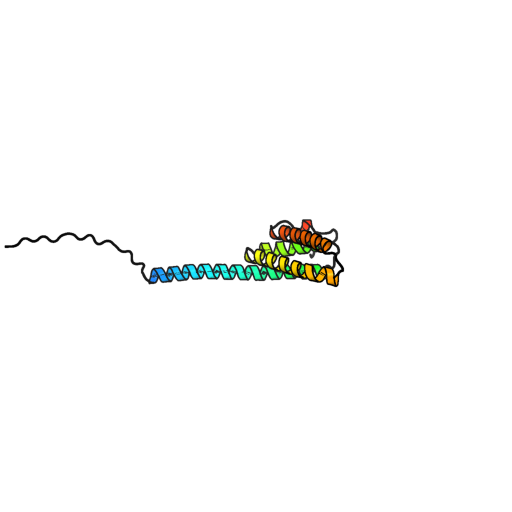.221 1.791 11.124 1.00 98.44 84 GLY A C 1
ATOM 627 O O . GLY A 1 84 ? -4.041 1.460 10.997 1.00 98.44 84 GLY A O 1
ATOM 628 N N . GLY A 1 85 ? -6.131 1.523 10.187 1.00 98.75 85 GLY A N 1
ATOM 629 C CA . GLY A 1 85 ? -5.821 0.815 8.949 1.00 98.75 85 GLY A CA 1
ATOM 630 C C . GLY A 1 85 ? -4.944 1.633 7.998 1.00 98.75 85 GLY A C 1
ATOM 631 O O . GLY A 1 85 ? -3.968 1.107 7.462 1.00 98.75 85 GLY A O 1
ATOM 632 N N . VAL A 1 86 ? -5.205 2.941 7.871 1.00 98.81 86 VAL A N 1
ATOM 633 C CA . VAL A 1 86 ? -4.337 3.884 7.134 1.00 98.81 86 VAL A CA 1
ATOM 634 C C . VAL A 1 86 ? -2.922 3.895 7.716 1.00 98.81 86 VAL A C 1
ATOM 636 O O . VAL A 1 86 ? -1.938 3.839 6.970 1.00 98.81 86 VAL A O 1
ATOM 639 N N . TRP A 1 87 ? -2.807 3.942 9.047 1.00 98.69 87 TRP A N 1
ATOM 640 C CA . TRP A 1 87 ? -1.523 3.873 9.740 1.00 98.69 87 TRP A CA 1
ATOM 641 C C . TRP A 1 87 ? -0.794 2.555 9.449 1.00 98.69 87 TRP A C 1
ATOM 643 O O . TRP A 1 87 ? 0.370 2.580 9.039 1.00 98.69 87 TRP A O 1
ATOM 653 N N . ALA A 1 88 ? -1.482 1.417 9.580 1.00 98.62 88 ALA A N 1
ATOM 654 C CA . ALA A 1 88 ? -0.902 0.100 9.327 1.00 98.62 88 ALA A CA 1
ATOM 655 C C . ALA A 1 88 ? -0.409 -0.031 7.878 1.00 98.62 88 ALA A C 1
ATOM 657 O O . ALA A 1 88 ? 0.725 -0.453 7.645 1.00 98.62 88 ALA A O 1
ATOM 658 N N . ALA A 1 89 ? -1.215 0.406 6.908 1.00 98.69 89 ALA A N 1
ATOM 659 C CA . ALA A 1 89 ? -0.858 0.398 5.494 1.00 98.69 89 ALA A CA 1
ATOM 660 C C . ALA A 1 89 ? 0.410 1.219 5.213 1.00 98.69 89 ALA A C 1
ATOM 662 O O . ALA A 1 89 ? 1.301 0.761 4.493 1.00 98.69 89 ALA A O 1
ATOM 663 N N . LYS A 1 90 ? 0.535 2.406 5.823 1.00 98.56 90 LYS A N 1
ATOM 664 C CA . LYS A 1 90 ? 1.721 3.266 5.694 1.00 98.56 90 LYS A CA 1
ATOM 665 C C . LYS A 1 90 ? 2.974 2.615 6.278 1.00 98.56 90 LYS A C 1
ATOM 667 O O . LYS A 1 90 ? 3.999 2.568 5.601 1.00 98.56 90 LYS A O 1
ATOM 672 N N . VAL A 1 91 ? 2.895 2.102 7.506 1.00 98.31 91 VAL A N 1
ATOM 673 C CA . VAL A 1 91 ? 4.038 1.463 8.180 1.00 98.31 91 VAL A CA 1
ATOM 674 C C . VAL A 1 91 ? 4.516 0.238 7.401 1.00 98.31 91 VAL A C 1
ATOM 676 O O . VAL A 1 91 ? 5.709 0.114 7.130 1.00 98.31 91 VAL A O 1
ATOM 679 N N . ILE A 1 92 ? 3.594 -0.635 6.989 1.00 98.06 92 ILE A N 1
ATOM 680 C CA . ILE A 1 92 ? 3.929 -1.867 6.265 1.00 98.06 92 ILE A CA 1
ATOM 681 C C . ILE A 1 92 ? 4.510 -1.556 4.880 1.00 98.06 92 ILE A C 1
ATOM 683 O O . ILE A 1 92 ? 5.493 -2.182 4.486 1.00 98.06 92 ILE A O 1
ATOM 687 N N . SER A 1 93 ? 3.956 -0.572 4.163 1.00 97.81 93 SER A N 1
ATOM 688 C CA . SER A 1 93 ? 4.487 -0.145 2.859 1.00 97.81 93 SER A CA 1
ATOM 689 C C . SER A 1 93 ? 5.938 0.341 2.976 1.00 97.81 93 SER A C 1
ATOM 691 O O . SER A 1 93 ? 6.814 -0.151 2.268 1.00 97.81 93 SER A O 1
ATOM 693 N N . ASN A 1 94 ? 6.222 1.220 3.943 1.00 97.38 94 ASN A N 1
ATOM 694 C CA . ASN A 1 94 ? 7.570 1.751 4.172 1.00 97.38 94 ASN A CA 1
ATOM 695 C C . ASN A 1 94 ? 8.569 0.666 4.608 1.00 97.38 94 ASN A C 1
ATOM 697 O O . ASN A 1 94 ? 9.731 0.672 4.191 1.00 97.38 94 ASN A O 1
ATOM 701 N N . ALA A 1 95 ? 8.127 -0.277 5.446 1.00 96.56 95 ALA A N 1
ATOM 702 C CA . ALA A 1 95 ? 8.952 -1.406 5.862 1.00 96.56 95 ALA A CA 1
ATOM 703 C C . ALA A 1 95 ? 9.309 -2.306 4.670 1.00 96.56 95 ALA A C 1
ATOM 705 O O . ALA A 1 95 ? 10.473 -2.679 4.509 1.00 96.56 95 ALA A O 1
ATOM 706 N N . ARG A 1 96 ? 8.336 -2.608 3.798 1.00 95.19 96 ARG A N 1
ATOM 707 C CA . ARG A 1 96 ? 8.566 -3.395 2.578 1.00 95.19 96 ARG A CA 1
ATOM 708 C C . ARG A 1 96 ? 9.593 -2.726 1.665 1.00 95.19 96 ARG A C 1
ATOM 710 O O . ARG A 1 96 ? 10.511 -3.402 1.214 1.00 95.19 96 ARG A O 1
ATOM 717 N N . GLU A 1 97 ? 9.491 -1.416 1.461 1.00 94.88 97 GLU A N 1
ATOM 718 C CA . GLU A 1 97 ? 10.445 -0.664 0.635 1.00 94.88 97 GLU A CA 1
ATOM 719 C C . GLU A 1 97 ? 11.853 -0.647 1.217 1.00 94.88 97 GLU A C 1
ATOM 721 O O . GLU A 1 97 ? 12.827 -0.795 0.482 1.00 94.88 97 GLU A O 1
ATOM 726 N N . THR A 1 98 ? 11.974 -0.521 2.539 1.00 94.81 98 THR A N 1
ATOM 727 C CA . THR A 1 98 ? 13.276 -0.593 3.215 1.00 94.81 98 THR A CA 1
ATOM 728 C C . THR A 1 98 ? 13.925 -1.956 2.980 1.00 94.81 98 THR A C 1
ATOM 730 O O . THR A 1 98 ? 15.106 -2.032 2.642 1.00 94.81 98 THR A O 1
ATOM 733 N N . ILE A 1 99 ? 13.144 -3.035 3.096 1.00 94.56 99 ILE A N 1
ATOM 734 C CA . ILE A 1 99 ? 13.619 -4.395 2.823 1.00 94.56 99 ILE A CA 1
ATOM 735 C C . ILE A 1 99 ? 14.029 -4.526 1.352 1.00 94.56 99 ILE A C 1
ATOM 737 O O . ILE A 1 99 ? 15.155 -4.935 1.087 1.00 94.56 99 ILE A O 1
ATOM 741 N N . GLN A 1 100 ? 13.183 -4.111 0.402 1.00 92.56 100 GLN A N 1
ATOM 742 C CA . GLN A 1 100 ? 13.499 -4.150 -1.034 1.00 92.56 100 GLN A CA 1
ATOM 743 C C . GLN A 1 100 ? 14.750 -3.340 -1.383 1.00 92.56 100 GLN A C 1
ATOM 745 O O . GLN A 1 100 ? 15.578 -3.798 -2.164 1.00 92.56 100 GLN A O 1
ATOM 750 N N . GLY A 1 101 ? 14.943 -2.171 -0.768 1.00 93.62 101 GLY A N 1
ATOM 751 C CA . GLY A 1 101 ? 16.124 -1.336 -0.985 1.00 93.62 101 GLY A CA 1
ATOM 752 C C . GLY A 1 101 ? 17.439 -2.029 -0.614 1.00 93.62 101 GLY A C 1
ATOM 753 O O . GLY A 1 101 ? 18.491 -1.734 -1.192 1.00 93.62 101 GLY A O 1
ATOM 754 N N . ILE A 1 102 ? 17.382 -2.978 0.320 1.00 94.88 102 ILE A N 1
ATOM 755 C CA . ILE A 1 102 ? 18.516 -3.809 0.727 1.00 94.88 102 ILE A CA 1
ATOM 756 C C . ILE A 1 102 ? 18.595 -5.065 -0.147 1.00 94.88 102 ILE A C 1
ATOM 758 O O . ILE A 1 102 ? 19.663 -5.384 -0.670 1.00 94.88 102 ILE A O 1
ATOM 762 N N . THR A 1 103 ? 17.479 -5.774 -0.318 1.00 94.31 103 THR A N 1
ATOM 763 C CA . THR A 1 103 ? 17.473 -7.111 -0.913 1.00 94.31 103 THR A CA 1
ATOM 764 C C . THR A 1 103 ? 17.495 -7.106 -2.432 1.00 94.31 103 THR A C 1
ATOM 766 O O . THR A 1 103 ? 18.077 -8.010 -3.013 1.00 94.31 103 THR A O 1
ATOM 769 N N . ASP A 1 104 ? 16.901 -6.125 -3.109 1.00 94.56 104 ASP A N 1
ATOM 770 C CA . ASP A 1 104 ? 16.761 -6.167 -4.569 1.00 94.56 104 ASP A CA 1
ATOM 771 C C . ASP A 1 104 ? 18.102 -6.027 -5.309 1.00 94.56 104 ASP A C 1
ATOM 773 O O . ASP A 1 104 ? 18.355 -6.807 -6.228 1.00 94.56 104 ASP A O 1
ATOM 777 N N . PRO A 1 105 ? 19.037 -5.159 -4.890 1.00 95.81 105 PRO A N 1
ATOM 778 C CA . PRO A 1 105 ? 20.379 -5.143 -5.471 1.00 95.81 105 PRO A CA 1
ATOM 779 C C . PRO A 1 105 ? 21.155 -6.432 -5.215 1.00 95.81 105 PRO A C 1
ATOM 781 O O . PRO A 1 105 ? 21.854 -6.913 -6.100 1.00 95.81 105 PRO A O 1
ATOM 784 N N . LEU A 1 106 ? 21.011 -7.004 -4.015 1.00 94.62 106 LEU A N 1
ATOM 785 C CA . LEU A 1 106 ? 21.736 -8.208 -3.610 1.00 94.62 106 LEU A CA 1
ATOM 786 C C . LEU A 1 106 ? 21.200 -9.472 -4.295 1.00 94.62 106 LEU A C 1
ATOM 788 O O . LEU A 1 106 ? 21.977 -10.332 -4.690 1.00 94.62 106 LEU A O 1
ATOM 792 N N . LEU A 1 107 ? 19.876 -9.596 -4.411 1.00 95.00 107 LEU A N 1
ATOM 793 C CA . LEU A 1 107 ? 19.201 -10.825 -4.835 1.00 95.00 107 LEU A CA 1
ATOM 794 C C . LEU A 1 107 ? 18.717 -10.782 -6.285 1.00 95.00 107 LEU A C 1
ATOM 796 O O . LEU A 1 107 ? 18.579 -11.833 -6.905 1.00 95.00 107 LEU A O 1
ATOM 800 N N . LYS A 1 108 ? 18.428 -9.591 -6.823 1.00 93.00 108 LYS A N 1
ATOM 801 C CA . LYS A 1 108 ? 17.929 -9.400 -8.196 1.00 93.00 108 LYS A CA 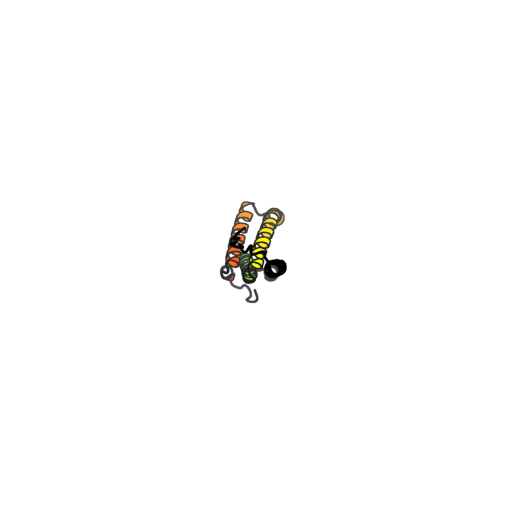1
ATOM 802 C C . LYS A 1 108 ? 18.941 -8.700 -9.106 1.00 93.00 108 LYS A C 1
ATOM 804 O O . LYS A 1 108 ? 18.655 -8.527 -10.285 1.00 93.00 108 LYS A O 1
ATOM 809 N N . GLY A 1 109 ? 20.093 -8.275 -8.578 1.00 94.81 109 GLY A N 1
ATOM 810 C CA . GLY A 1 109 ? 21.123 -7.573 -9.349 1.00 94.81 109 GLY A CA 1
ATOM 811 C C . GLY A 1 109 ? 20.711 -6.175 -9.819 1.00 94.81 109 GLY A C 1
ATOM 812 O O . GLY A 1 109 ? 21.308 -5.652 -10.755 1.00 94.81 109 GLY A O 1
ATOM 813 N N . MET A 1 110 ? 19.691 -5.572 -9.199 1.00 95.56 110 MET A N 1
ATOM 814 C CA . MET A 1 110 ? 19.223 -4.237 -9.572 1.00 95.56 110 MET A CA 1
ATOM 815 C C . MET A 1 110 ? 20.236 -3.152 -9.202 1.00 95.56 110 MET A C 1
ATOM 817 O O . MET A 1 110 ? 20.797 -3.123 -8.102 1.00 95.56 110 MET A O 1
ATOM 821 N N . THR A 1 111 ? 20.400 -2.184 -10.095 1.00 96.50 111 THR A N 1
ATOM 822 C CA . THR A 1 111 ? 21.122 -0.945 -9.809 1.00 96.50 111 THR A CA 1
ATOM 823 C C . THR A 1 111 ? 20.360 -0.090 -8.792 1.00 96.50 111 THR A C 1
ATOM 825 O O . THR A 1 111 ? 19.143 -0.194 -8.617 1.00 96.50 111 THR A O 1
ATOM 828 N N . ARG A 1 112 ? 21.069 0.825 -8.120 1.00 93.25 112 ARG A N 1
ATOM 829 C CA . ARG A 1 112 ? 20.447 1.752 -7.157 1.00 93.25 112 ARG A CA 1
ATOM 830 C C . ARG A 1 112 ? 19.414 2.673 -7.808 1.00 93.25 112 ARG A C 1
ATOM 832 O O . ARG A 1 112 ? 18.429 3.034 -7.166 1.00 93.25 112 ARG A O 1
ATOM 839 N N . ASP A 1 113 ? 19.606 3.008 -9.079 1.00 96.12 113 ASP A N 1
ATOM 840 C CA . ASP A 1 113 ? 18.654 3.819 -9.835 1.00 96.12 113 ASP A CA 1
ATOM 841 C C . ASP A 1 113 ? 17.391 3.046 -10.210 1.00 96.12 113 ASP A C 1
ATOM 843 O O . ASP A 1 113 ? 16.298 3.608 -10.138 1.00 96.12 113 ASP A O 1
ATOM 847 N N . GLU A 1 114 ? 17.506 1.763 -10.558 1.00 96.06 114 GLU A N 1
ATOM 848 C CA . GLU A 1 114 ? 16.344 0.899 -10.790 1.00 96.06 114 GLU A CA 1
ATOM 849 C C . GLU A 1 114 ? 15.529 0.709 -9.512 1.00 96.06 114 GLU A C 1
ATOM 851 O O . GLU A 1 114 ? 14.317 0.906 -9.541 1.00 96.06 114 GLU A O 1
ATOM 856 N N . VAL A 1 115 ? 16.184 0.435 -8.376 1.00 95.38 115 VAL A N 1
ATOM 857 C CA . VAL A 1 115 ? 15.511 0.337 -7.067 1.00 95.38 115 VAL A CA 1
ATOM 858 C C . VAL A 1 115 ? 14.752 1.616 -6.741 1.00 95.38 115 VAL A C 1
ATOM 860 O O . VAL A 1 115 ? 13.604 1.570 -6.308 1.00 95.38 115 VAL A O 1
ATOM 863 N N . ARG A 1 116 ? 15.369 2.779 -6.966 1.00 94.88 116 ARG A N 1
ATOM 864 C CA . ARG A 1 116 ? 14.741 4.071 -6.677 1.00 94.88 116 ARG A CA 1
ATOM 865 C C . ARG A 1 116 ? 13.543 4.356 -7.582 1.00 94.88 116 ARG A C 1
ATOM 867 O O . ARG A 1 116 ? 12.563 4.941 -7.123 1.00 94.88 116 ARG A O 1
ATOM 874 N N . LYS A 1 117 ? 13.604 3.956 -8.855 1.00 96.12 117 LYS A N 1
ATOM 875 C CA . LYS A 1 117 ? 12.470 4.068 -9.785 1.00 96.12 117 LYS A CA 1
ATOM 876 C C . LYS A 1 117 ? 11.326 3.141 -9.379 1.00 96.12 117 LYS A C 1
ATOM 878 O O . LYS A 1 117 ? 10.186 3.599 -9.350 1.00 96.12 117 LYS A O 1
ATOM 883 N N . ASP A 1 118 ? 11.628 1.890 -9.032 1.00 94.25 118 ASP A N 1
ATOM 884 C CA . ASP A 1 118 ? 10.612 0.920 -8.614 1.00 94.25 118 ASP A CA 1
ATOM 885 C C . ASP A 1 118 ? 9.957 1.326 -7.288 1.00 94.25 118 ASP A C 1
ATOM 887 O O . ASP A 1 118 ? 8.737 1.419 -7.220 1.00 94.25 118 ASP A O 1
ATOM 891 N N . SER A 1 119 ? 10.747 1.728 -6.285 1.00 95.06 119 SER A N 1
ATOM 892 C CA . SER A 1 119 ? 10.238 2.258 -5.009 1.00 95.06 119 SER A CA 1
ATOM 893 C C . SER A 1 119 ? 9.340 3.485 -5.204 1.00 95.06 119 SER A C 1
ATOM 895 O O . SER A 1 119 ? 8.284 3.576 -4.584 1.00 95.06 119 SER A O 1
ATOM 897 N N . LYS A 1 120 ? 9.684 4.408 -6.115 1.00 97.75 120 LYS A N 1
ATOM 898 C CA . LYS A 1 120 ? 8.817 5.558 -6.421 1.00 97.75 120 LYS A CA 1
ATOM 899 C C . LYS A 1 120 ? 7.479 5.123 -7.030 1.00 97.75 120 LYS A C 1
ATOM 901 O O . LYS A 1 120 ? 6.445 5.711 -6.715 1.00 97.75 120 LYS A O 1
ATOM 906 N N . ALA A 1 121 ? 7.495 4.125 -7.908 1.00 97.56 121 ALA A N 1
ATOM 907 C CA . ALA A 1 121 ? 6.279 3.592 -8.508 1.00 97.56 121 ALA A CA 1
ATOM 908 C C . ALA A 1 121 ? 5.434 2.815 -7.480 1.00 97.56 121 ALA A C 1
ATOM 910 O O . ALA A 1 121 ? 4.211 2.953 -7.476 1.00 97.56 121 ALA A O 1
ATOM 911 N N . ASP A 1 122 ? 6.073 2.051 -6.588 1.00 97.56 122 ASP A N 1
ATOM 912 C CA . ASP A 1 122 ? 5.422 1.360 -5.468 1.00 97.56 122 ASP A CA 1
ATOM 913 C C . ASP A 1 122 ? 4.755 2.368 -4.524 1.00 97.56 122 ASP A C 1
ATOM 915 O O . ASP A 1 122 ? 3.569 2.221 -4.229 1.00 97.56 122 ASP A O 1
ATOM 919 N N . GLN A 1 123 ? 5.451 3.440 -4.121 1.00 98.25 123 GLN A N 1
ATOM 920 C CA . GLN A 1 123 ? 4.869 4.502 -3.290 1.00 98.25 123 GLN A CA 1
ATOM 921 C C . GLN A 1 123 ? 3.660 5.153 -3.953 1.00 98.25 123 GLN A C 1
ATOM 923 O O . GLN A 1 123 ? 2.633 5.338 -3.302 1.00 98.25 123 GLN A O 1
ATOM 928 N N . PHE A 1 124 ? 3.742 5.451 -5.251 1.00 98.69 124 PHE A N 1
ATOM 929 C CA . PHE A 1 124 ? 2.612 6.021 -5.979 1.00 98.69 124 PHE A CA 1
ATOM 930 C C . PHE A 1 124 ? 1.382 5.103 -5.928 1.00 98.69 124 PHE A C 1
ATOM 932 O O . PHE A 1 124 ? 0.280 5.566 -5.634 1.00 98.69 124 PHE A O 1
ATOM 939 N N . ALA A 1 125 ? 1.559 3.798 -6.148 1.00 98.75 125 ALA A N 1
ATOM 940 C CA . ALA A 1 125 ? 0.468 2.833 -6.053 1.00 98.75 125 ALA A CA 1
ATOM 941 C C . ALA A 1 125 ? -0.066 2.688 -4.616 1.00 98.75 125 ALA A C 1
ATOM 943 O O . ALA A 1 125 ? -1.282 2.661 -4.405 1.00 98.75 125 ALA A O 1
ATOM 944 N N . ASN A 1 126 ? 0.829 2.651 -3.622 1.00 98.75 126 ASN A N 1
ATOM 945 C CA . ASN A 1 126 ? 0.472 2.606 -2.204 1.00 98.75 126 ASN A CA 1
ATOM 946 C C . ASN A 1 126 ? -0.393 3.818 -1.818 1.00 98.75 126 ASN A C 1
ATOM 948 O O . ASN A 1 126 ? -1.452 3.662 -1.211 1.00 98.75 126 ASN A O 1
ATOM 952 N N . GLU A 1 127 ? 0.033 5.028 -2.183 1.00 98.81 127 GLU A N 1
ATOM 953 C CA . GLU A 1 127 ? -0.684 6.275 -1.902 1.00 98.81 127 GLU A CA 1
ATOM 954 C C . GLU A 1 127 ? -2.007 6.372 -2.657 1.00 98.81 127 GLU A C 1
ATOM 956 O O . GLU A 1 127 ? -3.012 6.769 -2.066 1.00 98.81 127 GLU A O 1
ATOM 961 N N . TRP A 1 128 ? -2.038 5.957 -3.927 1.00 98.88 128 TRP A N 1
ATOM 962 C CA . TRP A 1 128 ? -3.261 5.906 -4.723 1.00 98.88 128 TRP A CA 1
ATOM 963 C C . TRP A 1 128 ? -4.342 5.095 -4.009 1.00 98.88 128 TRP A C 1
ATOM 965 O O . TRP A 1 128 ? -5.416 5.623 -3.711 1.00 98.88 128 TRP A O 1
ATOM 975 N N . GLY A 1 129 ? -4.023 3.851 -3.644 1.00 98.81 129 GLY A N 1
ATOM 976 C CA . GLY A 1 129 ? -4.936 2.987 -2.905 1.00 98.81 129 GLY A CA 1
ATOM 977 C C . GLY A 1 129 ? -5.315 3.566 -1.545 1.00 98.81 129 GLY A C 1
ATOM 978 O O . GLY A 1 129 ? -6.496 3.690 -1.229 1.00 98.81 129 GLY A O 1
ATOM 979 N N . ARG A 1 130 ? -4.324 4.009 -0.761 1.00 98.75 130 ARG A N 1
ATOM 980 C CA . ARG A 1 130 ? -4.538 4.547 0.593 1.00 98.75 130 ARG A CA 1
ATOM 981 C C . ARG A 1 130 ? -5.390 5.818 0.606 1.00 98.75 130 ARG A C 1
ATOM 983 O O . ARG A 1 130 ? -6.039 6.098 1.607 1.00 98.75 130 ARG A O 1
ATOM 990 N N . SER A 1 131 ? -5.404 6.572 -0.496 1.00 98.62 131 SER A N 1
ATOM 991 C CA . SER A 1 131 ? -6.271 7.742 -0.692 1.00 98.62 131 SER A CA 1
ATOM 992 C C . SER A 1 131 ? -7.722 7.394 -1.055 1.00 98.62 131 SER A C 1
ATOM 994 O O . SER A 1 131 ? -8.541 8.295 -1.216 1.00 98.62 131 SER A O 1
ATOM 996 N N . GLY A 1 132 ? -8.051 6.106 -1.197 1.00 98.25 132 GLY A N 1
ATOM 997 C CA . GLY A 1 132 ? -9.387 5.634 -1.559 1.00 98.25 132 GLY A CA 1
ATOM 998 C C . GLY A 1 132 ? -9.673 5.647 -3.062 1.00 98.25 132 GLY A C 1
ATOM 999 O O . GLY A 1 132 ? -10.829 5.521 -3.458 1.00 98.25 132 GLY A O 1
ATOM 1000 N N . LYS A 1 133 ? -8.656 5.806 -3.917 1.00 98.75 133 LYS A N 1
ATOM 1001 C CA . LYS A 1 133 ? -8.831 5.702 -5.372 1.00 98.75 133 LYS A CA 1
ATOM 1002 C C . LYS A 1 133 ? -8.866 4.239 -5.808 1.00 98.75 133 LYS A C 1
ATOM 1004 O O . LYS A 1 133 ? -8.247 3.384 -5.180 1.00 98.75 133 LYS A O 1
ATOM 1009 N N . ASP A 1 134 ? -9.563 3.977 -6.912 1.00 98.62 134 ASP A N 1
ATOM 1010 C CA . ASP A 1 134 ? -9.781 2.626 -7.434 1.00 98.62 134 ASP A CA 1
ATOM 1011 C C . ASP A 1 134 ? -8.452 1.919 -7.780 1.00 98.62 134 ASP A C 1
ATOM 1013 O O . ASP A 1 134 ? -7.730 2.384 -8.673 1.00 98.62 134 ASP A O 1
ATOM 1017 N N . PRO A 1 135 ? -8.117 0.790 -7.121 1.00 98.75 135 PRO A N 1
ATOM 1018 C CA . PRO A 1 135 ? -6.936 -0.008 -7.439 1.00 98.75 135 PRO A CA 1
ATOM 1019 C C . PRO A 1 135 ? -6.919 -0.542 -8.871 1.00 98.75 135 PRO A C 1
ATOM 1021 O O . PRO A 1 135 ? -5.839 -0.793 -9.409 1.00 98.75 135 PRO A O 1
ATOM 1024 N N . ASN A 1 136 ? -8.084 -0.694 -9.516 1.00 98.62 136 ASN A N 1
ATOM 1025 C CA . ASN A 1 136 ? -8.162 -1.199 -10.887 1.00 98.62 136 ASN A CA 1
ATOM 1026 C C . ASN A 1 136 ? -7.499 -0.281 -11.915 1.00 98.62 136 ASN A C 1
ATOM 1028 O O . ASN A 1 136 ? -7.201 -0.737 -13.015 1.00 98.62 136 ASN A O 1
ATOM 1032 N N . HIS A 1 137 ? -7.159 0.955 -11.537 1.00 98.44 137 HIS A N 1
ATOM 1033 C CA . HIS A 1 137 ? -6.253 1.805 -12.306 1.00 98.44 137 HIS A CA 1
ATOM 1034 C C . HIS A 1 137 ? -4.947 1.088 -12.704 1.00 98.44 137 HIS A C 1
ATOM 1036 O O . HIS A 1 137 ? -4.422 1.327 -13.788 1.00 98.44 137 HIS A O 1
ATOM 1042 N N . PHE A 1 138 ? -4.449 0.176 -11.859 1.00 98.50 138 PHE A N 1
ATOM 1043 C CA . PHE A 1 138 ? -3.233 -0.603 -12.107 1.00 98.50 138 PHE A CA 1
ATOM 1044 C C . PHE A 1 138 ? -3.500 -2.052 -12.534 1.00 98.50 138 PHE A C 1
ATOM 1046 O O . PHE A 1 138 ? -2.554 -2.831 -12.651 1.00 98.50 138 PHE A O 1
ATOM 1053 N N . ARG A 1 139 ? -4.764 -2.464 -12.709 1.00 98.50 139 ARG A N 1
ATOM 1054 C CA . ARG A 1 139 ? -5.096 -3.865 -12.998 1.00 98.50 139 ARG A CA 1
ATOM 1055 C C . ARG A 1 139 ? -4.628 -4.232 -14.411 1.00 98.50 139 ARG A C 1
ATOM 1057 O O . ARG A 1 139 ? -5.121 -3.644 -15.374 1.00 98.50 139 ARG A O 1
ATOM 1064 N N . PRO A 1 140 ? -3.742 -5.229 -14.580 1.00 98.12 140 PRO A N 1
ATOM 1065 C CA . PRO A 1 140 ? -3.357 -5.665 -15.910 1.00 98.12 140 PRO A CA 1
ATOM 1066 C C . PRO A 1 140 ? -4.477 -6.485 -16.556 1.00 98.12 140 PRO A C 1
ATOM 1068 O O . PRO A 1 140 ? -5.207 -7.227 -15.889 1.00 98.12 140 PRO A O 1
ATOM 1071 N N . ALA A 1 141 ? -4.584 -6.383 -17.881 1.00 97.69 141 ALA A N 1
ATOM 1072 C CA . ALA A 1 141 ? -5.512 -7.195 -18.654 1.00 97.69 141 ALA A CA 1
ATOM 1073 C C . ALA A 1 141 ? -5.263 -8.690 -18.393 1.00 97.69 141 ALA A C 1
ATOM 1075 O O . ALA A 1 141 ? -4.118 -9.149 -18.386 1.00 97.69 141 ALA A O 1
ATOM 1076 N N . GLY A 1 142 ? -6.343 -9.437 -18.164 1.00 97.56 142 GLY A N 1
ATOM 1077 C CA . GLY A 1 142 ? -6.299 -10.879 -17.914 1.00 97.56 142 GLY A CA 1
ATOM 1078 C C . GLY A 1 142 ? -6.028 -11.298 -16.464 1.00 97.56 142 GLY A C 1
ATOM 1079 O O . GLY A 1 142 ? -6.074 -12.496 -16.190 1.00 97.56 142 GLY A O 1
ATOM 1080 N N . LEU A 1 143 ? -5.809 -10.367 -15.520 1.00 98.31 143 LEU A N 1
ATOM 1081 C CA . LEU A 1 143 ? -5.716 -10.735 -14.102 1.00 98.31 143 LEU A CA 1
ATOM 1082 C C . LEU A 1 143 ? -7.043 -11.376 -13.634 1.00 98.31 143 LEU A C 1
ATOM 1084 O O . LEU A 1 143 ? -8.088 -10.724 -13.754 1.00 98.31 143 LEU A O 1
ATOM 1088 N N . PRO A 1 144 ? -7.040 -12.606 -13.075 1.00 98.12 144 PRO A N 1
ATOM 1089 C CA . PRO A 1 144 ? -8.266 -13.299 -12.680 1.00 98.12 144 PRO A CA 1
ATOM 1090 C C . PRO A 1 144 ? -9.143 -12.483 -11.724 1.00 98.12 144 PRO A C 1
ATOM 1092 O O . PRO A 1 144 ? -8.648 -11.950 -10.737 1.00 98.12 144 PRO A O 1
ATOM 1095 N N . ASN A 1 145 ? -10.454 -12.444 -11.974 1.00 96.50 145 ASN A N 1
ATOM 1096 C CA . ASN A 1 145 ? -11.420 -11.611 -11.233 1.00 96.50 145 ASN A CA 1
ATOM 1097 C C . ASN A 1 145 ? -11.540 -11.919 -9.732 1.00 96.50 145 ASN A C 1
ATOM 1099 O O . ASN A 1 145 ? -12.135 -11.136 -9.003 1.00 96.50 145 ASN A O 1
ATOM 1103 N N . LYS A 1 146 ? -11.005 -13.053 -9.261 1.00 97.00 146 LYS A N 1
ATOM 1104 C CA . LYS A 1 146 ? -10.950 -13.357 -7.822 1.00 97.00 146 LYS A CA 1
ATOM 1105 C C . LYS A 1 146 ? -9.982 -12.446 -7.057 1.00 97.00 146 LYS A C 1
ATOM 1107 O O . LYS A 1 146 ? -10.061 -12.389 -5.833 1.00 97.00 146 LYS A O 1
ATOM 1112 N N . TYR A 1 147 ? -9.054 -11.810 -7.775 1.00 96.19 147 TYR A N 1
ATOM 1113 C CA . TYR A 1 147 ? -8.122 -10.823 -7.249 1.00 96.19 147 TYR A CA 1
ATOM 1114 C C . TYR A 1 147 ? -8.678 -9.430 -7.455 1.00 96.19 147 TYR A C 1
ATOM 1116 O O . TYR A 1 147 ? -9.071 -9.135 -8.607 1.00 96.19 147 TYR A O 1
#

Foldseek 3Di:
DDDDDDDDDDDDDPPDPDVVNVVVVVCVVVVVVVVVVVLLVVLLVQLLVLLVVLVVVCVVLVDPQCLLLSLLRSLQRSLVSDPSSNVNLVVVLVVVLVVCCPVCCVPVVDDNVRSVVVNVSSVVSNVCNNVNHDSCVRPDPPRDPVD

Radius of gyration: 28.98 Å; chains: 1; bounding box: 48×68×95 Å

Secondary structure (DSSP, 8-state):
---PPPPP----------HHHHHHHHHHHHHHHHHHHHHHHHHHHHHHHHHHHHHHHHHHH--TT-HHHHHHHHHHHHHTT-HHHHHHHHHHHHHHHHHHHHHHHHHH---HHHHHHHHHHHHHHHHHHHTT--GGGGPPTT--TT-

pLDDT: mean 88.69, std 16.65, range [38.09, 98.88]